Protein AF-A0A1D2YT93-F1 (afdb_monomer)

Secondary structure (DSSP, 8-state):
-----------------TT-EEEEE-TT-SSEEEEEEEEEEGGGTTEEEEEETTEEEEPPGGGEEEEE--

Foldseek 3Di:
DDPPPPPPVPPCPPDDDQQWWFWFDDPPHPDIDIWGFHFFDVVVVRFGWTDDPNDTDGDDPVRTPDIDDD

Structure (mmCIF, N/CA/C/O backbone):
data_AF-A0A1D2YT93-F1
#
_entry.id   AF-A0A1D2YT93-F1
#
loop_
_atom_site.group_PDB
_atom_site.id
_atom_site.type_symbol
_atom_site.label_atom_id
_atom_site.label_alt_id
_atom_site.label_comp_id
_atom_site.label_asym_id
_atom_site.label_entity_id
_atom_site.label_seq_id
_atom_site.pdbx_PDB_ins_code
_atom_site.Cartn_x
_atom_site.Cartn_y
_atom_site.Cartn_z
_atom_site.occupancy
_atom_site.B_iso_or_equiv
_atom_site.auth_seq_id
_atom_site.auth_comp_id
_atom_site.auth_asym_id
_atom_site.auth_atom_id
_atom_site.pdbx_PDB_model_num
ATOM 1 N N . MET A 1 1 ? 23.906 -25.084 2.837 1.00 39.03 1 MET A N 1
ATOM 2 C CA . MET A 1 1 ? 23.262 -23.876 3.391 1.00 39.03 1 MET A CA 1
ATOM 3 C C . MET A 1 1 ? 21.843 -23.836 2.865 1.00 39.03 1 MET A C 1
ATOM 5 O O . MET A 1 1 ? 21.616 -23.511 1.706 1.00 39.03 1 MET A O 1
ATOM 9 N N . ASP A 1 2 ? 20.921 -24.294 3.700 1.00 40.62 2 ASP A N 1
ATOM 10 C CA . ASP A 1 2 ? 19.505 -24.456 3.403 1.00 40.62 2 ASP A CA 1
ATOM 11 C C . ASP A 1 2 ? 18.805 -23.099 3.304 1.00 40.62 2 ASP A C 1
ATOM 13 O O . ASP A 1 2 ? 18.437 -22.487 4.307 1.00 40.62 2 ASP A O 1
ATOM 17 N N . ASN A 1 3 ? 18.589 -22.630 2.076 1.00 38.94 3 ASN A N 1
ATOM 18 C CA . ASN A 1 3 ? 17.694 -21.510 1.820 1.00 38.94 3 ASN A CA 1
ATOM 19 C C . ASN A 1 3 ? 16.252 -21.991 2.005 1.00 38.94 3 ASN A C 1
ATOM 21 O O . ASN A 1 3 ? 15.606 -22.453 1.061 1.00 38.94 3 ASN A O 1
ATOM 25 N N . LYS A 1 4 ? 15.749 -21.886 3.242 1.00 38.19 4 LYS A N 1
ATOM 26 C CA . LYS A 1 4 ? 14.325 -22.025 3.565 1.00 38.19 4 LYS A CA 1
ATOM 27 C C . LYS A 1 4 ? 13.539 -21.017 2.723 1.00 38.19 4 LYS A C 1
ATOM 29 O O . LYS A 1 4 ? 13.436 -19.845 3.073 1.00 38.19 4 LYS A O 1
ATOM 34 N N . ARG A 1 5 ? 12.984 -21.472 1.599 1.00 41.44 5 ARG A N 1
ATOM 35 C CA . ARG A 1 5 ? 11.950 -20.741 0.863 1.00 41.44 5 ARG A CA 1
ATOM 36 C C . ARG A 1 5 ? 10.708 -20.740 1.741 1.00 41.44 5 ARG A C 1
ATOM 38 O O . ARG A 1 5 ? 9.982 -21.728 1.802 1.00 41.44 5 ARG A O 1
ATOM 45 N N . ILE A 1 6 ? 10.505 -19.649 2.472 1.00 39.47 6 ILE A N 1
ATOM 46 C CA . ILE A 1 6 ? 9.254 -19.394 3.178 1.00 39.47 6 ILE A CA 1
ATOM 47 C C . ILE A 1 6 ? 8.204 -19.141 2.090 1.00 39.47 6 ILE A C 1
ATOM 49 O O . ILE A 1 6 ? 8.032 -18.022 1.616 1.00 39.47 6 ILE A O 1
ATOM 53 N N . CYS A 1 7 ? 7.539 -20.206 1.643 1.00 35.28 7 CY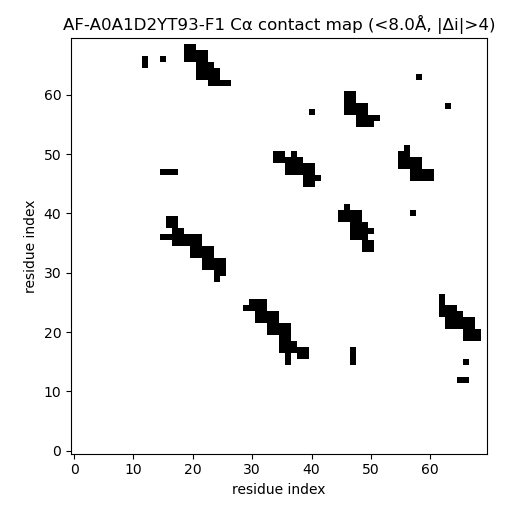S A N 1
ATOM 54 C CA . CYS A 1 7 ? 6.305 -20.096 0.881 1.00 35.28 7 CYS A CA 1
ATOM 55 C C . CYS A 1 7 ? 5.219 -19.610 1.844 1.00 35.28 7 CYS A C 1
ATOM 57 O O . CYS A 1 7 ? 4.535 -20.407 2.485 1.00 35.28 7 CYS A O 1
ATOM 59 N N . LEU A 1 8 ? 5.081 -18.289 1.977 1.00 40.59 8 LEU A N 1
ATOM 60 C CA . LEU A 1 8 ? 3.853 -17.702 2.497 1.00 40.59 8 LEU A CA 1
ATOM 61 C C . LEU A 1 8 ? 2.764 -18.048 1.481 1.00 40.59 8 LEU A C 1
ATOM 63 O O . LEU A 1 8 ? 2.741 -17.510 0.377 1.00 40.59 8 LEU A O 1
ATOM 67 N N . ASN A 1 9 ? 1.908 -19.010 1.823 1.00 38.09 9 ASN A N 1
ATOM 68 C CA . ASN A 1 9 ? 0.684 -19.294 1.084 1.00 38.09 9 ASN A CA 1
ATOM 69 C C . ASN A 1 9 ? -0.191 -18.034 1.125 1.00 38.09 9 ASN A C 1
ATOM 71 O O . ASN A 1 9 ? -1.008 -17.860 2.030 1.00 38.09 9 ASN A O 1
ATOM 75 N N . PHE A 1 10 ? 0.000 -17.136 0.159 1.00 45.19 10 PHE A N 1
ATOM 76 C CA . PHE A 1 10 ? -0.880 -16.005 -0.074 1.00 45.19 10 PHE A CA 1
ATOM 77 C C . PHE A 1 10 ? -2.215 -16.569 -0.558 1.00 45.19 10 PHE A C 1
ATOM 79 O O . PHE A 1 10 ? -2.416 -16.791 -1.751 1.00 45.19 10 PHE A O 1
ATOM 86 N N . ARG A 1 11 ? -3.143 -16.818 0.379 1.00 45.38 11 ARG A N 1
ATOM 87 C CA . ARG A 1 11 ? -4.570 -16.775 0.051 1.00 45.38 11 ARG A CA 1
ATOM 88 C C . ARG A 1 11 ? -4.773 -15.457 -0.677 1.00 45.38 11 ARG A C 1
ATOM 90 O O . ARG A 1 11 ? -4.475 -14.407 -0.120 1.00 45.38 11 ARG A O 1
ATOM 97 N N . GLU A 1 12 ? -5.186 -15.560 -1.928 1.00 43.91 12 GLU A N 1
ATOM 98 C CA . GLU A 1 12 ? -5.569 -14.478 -2.821 1.00 43.91 12 GLU A CA 1
ATOM 99 C C . GLU A 1 12 ? -6.191 -13.293 -2.054 1.00 43.91 12 GLU A C 1
ATOM 101 O O . GLU A 1 12 ? -7.394 -13.262 -1.811 1.00 43.91 12 GLU A O 1
ATOM 106 N N . ASN A 1 13 ? -5.383 -12.292 -1.677 1.00 51.84 13 ASN A N 1
ATOM 107 C CA . ASN A 1 13 ? -5.862 -10.971 -1.253 1.00 51.84 13 ASN A CA 1
ATOM 108 C C . ASN A 1 13 ? -6.341 -10.246 -2.521 1.00 51.84 13 ASN A C 1
ATOM 110 O O . ASN A 1 13 ? -5.732 -9.281 -2.973 1.00 51.84 13 ASN A O 1
ATOM 114 N N . LYS A 1 14 ? -7.362 -10.802 -3.183 1.00 55.94 14 LYS A N 1
ATOM 115 C CA . LYS A 1 14 ? -7.684 -10.493 -4.582 1.00 55.94 14 LYS A CA 1
ATOM 116 C C . LYS A 1 14 ? -8.449 -9.189 -4.802 1.00 55.94 14 LYS A C 1
ATOM 118 O O . LYS A 1 14 ? -8.622 -8.809 -5.948 1.00 55.94 14 LYS A O 1
ATOM 123 N N . ASP A 1 15 ? -8.817 -8.463 -3.752 1.00 72.69 15 ASP A N 1
ATOM 124 C CA . ASP A 1 15 ? -9.553 -7.202 -3.889 1.00 72.69 15 ASP A CA 1
ATOM 125 C C . ASP A 1 15 ? -9.046 -6.161 -2.883 1.00 72.69 15 ASP A C 1
ATOM 127 O O . ASP A 1 15 ? -9.688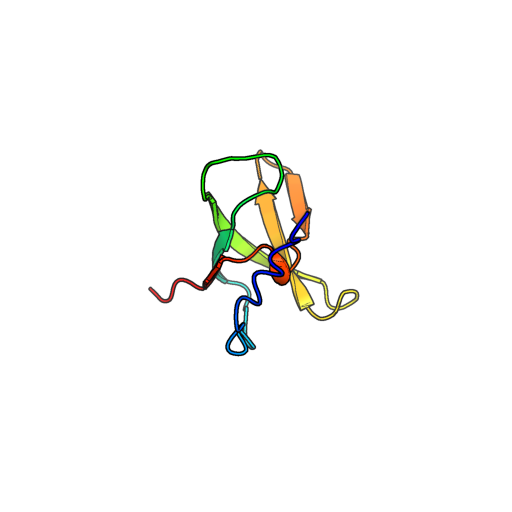 -5.874 -1.866 1.00 72.69 15 ASP A O 1
ATOM 131 N N . ILE A 1 16 ? -7.859 -5.611 -3.156 1.00 82.75 16 ILE A N 1
ATOM 132 C CA . ILE A 1 16 ? -7.460 -4.329 -2.571 1.00 82.75 16 IL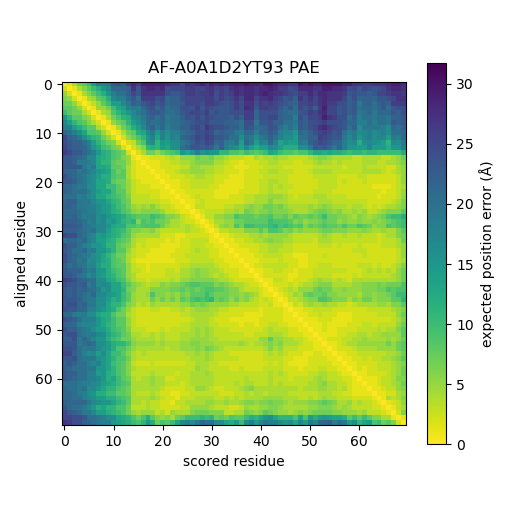E A CA 1
ATOM 133 C C . ILE A 1 16 ? -8.176 -3.225 -3.346 1.00 82.75 16 ILE A C 1
ATOM 135 O O . ILE A 1 16 ? -8.074 -3.140 -4.569 1.00 82.75 16 ILE A O 1
ATOM 139 N N . LYS A 1 17 ? -8.904 -2.385 -2.621 1.00 87.06 17 LYS A N 1
ATOM 140 C CA . LYS A 1 17 ? -9.699 -1.272 -3.129 1.00 87.06 17 LYS A CA 1
ATOM 141 C C . LYS A 1 17 ? -9.174 0.039 -2.567 1.00 87.06 17 LYS A C 1
ATOM 143 O O . LYS A 1 17 ? -8.546 0.089 -1.511 1.00 87.06 17 LYS A O 1
ATOM 148 N N . VAL A 1 18 ? -9.469 1.121 -3.276 1.00 88.81 18 VAL A N 1
ATOM 149 C CA . VAL A 1 18 ? -9.276 2.468 -2.737 1.00 88.81 18 VAL A CA 1
ATOM 150 C C . VAL A 1 18 ? -10.084 2.609 -1.445 1.00 88.81 18 VAL A C 1
ATOM 152 O O . VAL A 1 18 ? -11.254 2.238 -1.407 1.00 88.81 18 VAL A O 1
ATOM 155 N N . GLY A 1 19 ? -9.446 3.121 -0.394 1.00 89.75 19 GLY A N 1
ATOM 156 C CA . GLY A 1 19 ? -10.015 3.233 0.950 1.00 89.75 19 GLY A CA 1
ATOM 157 C C . GLY A 1 19 ? -9.693 2.061 1.880 1.00 89.75 19 GLY A C 1
ATOM 158 O O . GLY A 1 19 ? -9.894 2.190 3.087 1.00 89.75 19 GLY A O 1
ATOM 159 N N . ASP A 1 20 ? -9.143 0.953 1.374 1.00 90.12 20 ASP A N 1
ATOM 160 C CA . ASP A 1 20 ? -8.701 -0.138 2.242 1.00 90.12 20 ASP A CA 1
ATOM 161 C C . ASP A 1 20 ? -7.499 0.275 3.092 1.00 90.12 20 ASP A C 1
ATOM 163 O O . ASP A 1 20 ? -6.588 0.978 2.639 1.00 90.12 20 ASP A O 1
ATOM 167 N N . LYS A 1 21 ? -7.457 -0.241 4.322 1.00 91.56 21 LYS A N 1
ATOM 168 C CA . LYS A 1 21 ? -6.264 -0.192 5.165 1.00 91.56 21 LYS A CA 1
ATOM 169 C C . LYS A 1 21 ? -5.453 -1.465 4.940 1.00 91.56 21 LYS A C 1
ATOM 171 O O . LYS A 1 21 ? -5.967 -2.573 5.080 1.00 91.56 21 LYS A O 1
ATOM 176 N N . ILE A 1 22 ? -4.173 -1.321 4.628 1.00 89.62 22 ILE A N 1
ATOM 177 C CA . ILE A 1 22 ? -3.247 -2.437 4.430 1.00 89.62 22 ILE A CA 1
ATOM 178 C C . ILE A 1 22 ? -2.117 -2.370 5.450 1.00 89.62 22 ILE A C 1
ATOM 180 O O . ILE A 1 22 ? -1.641 -1.292 5.804 1.00 89.62 22 ILE A O 1
ATOM 184 N N . LEU A 1 23 ? -1.696 -3.532 5.934 1.00 90.94 23 LEU A N 1
ATOM 185 C CA . LEU A 1 23 ? -0.530 -3.683 6.791 1.00 90.94 23 LEU A CA 1
ATOM 186 C C . LEU A 1 23 ? 0.632 -4.184 5.936 1.00 90.94 23 LEU A C 1
ATOM 188 O O . LEU A 1 23 ? 0.532 -5.237 5.305 1.00 90.94 23 LEU A O 1
ATOM 192 N N . VAL A 1 24 ? 1.712 -3.415 5.906 1.00 89.12 24 VAL A N 1
ATOM 193 C CA . VAL A 1 24 ? 2.867 -3.614 5.029 1.00 89.12 24 VAL A CA 1
ATOM 194 C C . VAL A 1 24 ? 4.122 -3.653 5.881 1.00 89.12 24 VAL A C 1
ATOM 196 O O . VAL A 1 24 ? 4.274 -2.834 6.784 1.00 89.12 24 VAL A O 1
ATOM 199 N N . LYS A 1 25 ? 5.045 -4.560 5.575 1.00 87.56 25 LYS A N 1
ATOM 200 C CA . LYS A 1 25 ? 6.397 -4.521 6.137 1.00 87.56 25 LYS A CA 1
ATOM 201 C C . LYS A 1 25 ? 7.361 -4.114 5.039 1.00 87.56 25 LYS A C 1
ATOM 203 O O . LYS A 1 25 ? 7.556 -4.855 4.078 1.00 87.56 25 LYS A O 1
ATOM 208 N N . LEU A 1 26 ? 7.917 -2.911 5.155 1.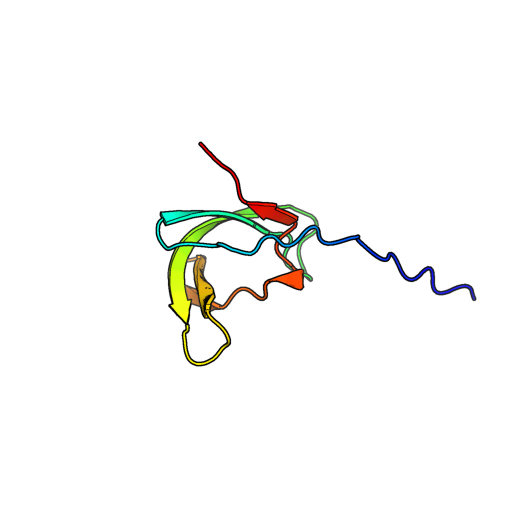00 84.00 26 LEU A N 1
ATOM 209 C CA . LEU A 1 26 ? 8.877 -2.418 4.175 1.00 84.00 26 LEU A CA 1
ATOM 210 C C . LEU A 1 26 ? 10.183 -3.223 4.294 1.00 84.00 26 LEU A C 1
ATOM 212 O O . LEU A 1 26 ? 10.583 -3.563 5.403 1.00 84.00 26 LEU A O 1
ATOM 216 N N . PRO A 1 27 ? 10.874 -3.522 3.182 1.00 79.69 27 PRO A N 1
ATOM 217 C CA . PRO A 1 27 ? 12.046 -4.403 3.192 1.00 79.69 27 PRO A CA 1
ATOM 218 C C . PRO A 1 27 ? 13.200 -3.898 4.074 1.00 79.69 27 PRO A C 1
ATOM 220 O O . PRO A 1 27 ? 13.965 -4.704 4.590 1.00 79.69 27 PRO A O 1
ATOM 223 N N . ASN A 1 28 ? 13.298 -2.582 4.276 1.00 81.38 28 ASN A N 1
ATOM 224 C CA . ASN A 1 28 ? 14.319 -1.949 5.116 1.00 81.38 28 ASN A CA 1
ATOM 225 C C . ASN A 1 28 ? 13.804 -1.585 6.518 1.00 81.38 28 ASN A C 1
ATOM 227 O O . ASN A 1 28 ? 14.474 -0.852 7.242 1.00 81.38 28 ASN A O 1
ATOM 231 N N . GLU A 1 29 ? 12.610 -2.045 6.896 1.00 79.50 29 GLU A N 1
ATOM 232 C CA . GLU A 1 29 ? 12.033 -1.784 8.209 1.00 79.50 29 GLU A CA 1
ATOM 233 C C . GLU A 1 29 ? 11.710 -3.091 8.934 1.00 79.50 29 GLU A C 1
ATOM 235 O O . GLU A 1 29 ? 11.129 -4.032 8.392 1.00 79.50 29 GLU A O 1
ATOM 240 N N . GLU A 1 30 ? 12.059 -3.139 10.215 1.00 82.75 30 GLU A N 1
ATOM 241 C CA . GLU A 1 30 ? 11.687 -4.266 11.071 1.00 82.75 30 GLU A CA 1
ATOM 242 C C . GLU A 1 30 ? 10.219 -4.196 11.506 1.00 82.75 30 GLU A C 1
ATOM 244 O O . GLU A 1 30 ? 9.624 -5.222 11.845 1.00 82.75 30 GLU A O 1
ATOM 249 N N . ILE A 1 31 ? 9.631 -2.999 11.439 1.00 88.06 31 ILE A N 1
ATOM 250 C CA . ILE A 1 31 ? 8.265 -2.709 11.860 1.00 88.06 31 ILE A CA 1
ATOM 251 C C . ILE A 1 31 ? 7.258 -2.868 10.720 1.00 88.06 31 ILE A C 1
ATOM 253 O O . ILE A 1 31 ? 7.540 -2.614 9.550 1.00 88.06 31 ILE A O 1
ATOM 257 N N . GLU A 1 32 ? 6.041 -3.256 11.088 1.00 90.56 32 GLU A N 1
ATOM 258 C CA . GLU A 1 32 ? 4.893 -3.252 10.189 1.00 90.56 32 GLU A CA 1
ATOM 259 C C . GLU A 1 32 ? 4.217 -1.879 10.234 1.00 90.56 32 GLU A C 1
ATOM 261 O O . GLU A 1 32 ? 3.960 -1.323 11.306 1.00 90.56 32 GLU A O 1
ATOM 266 N N . ARG A 1 33 ? 3.885 -1.333 9.067 1.00 88.94 33 ARG A N 1
ATOM 267 C CA . ARG A 1 33 ? 3.197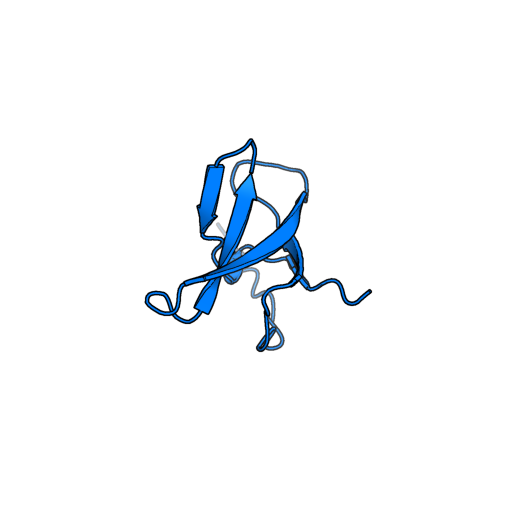 -0.053 8.922 1.00 88.94 33 ARG A CA 1
ATOM 268 C C . ARG A 1 33 ? 1.819 -0.233 8.323 1.00 88.94 33 ARG A C 1
ATOM 270 O O . ARG A 1 33 ? 1.606 -1.015 7.400 1.00 88.94 33 ARG A O 1
ATOM 277 N N . LYS A 1 34 ? 0.877 0.538 8.856 1.00 91.38 34 LYS A N 1
ATOM 278 C CA . LYS A 1 34 ? -0.479 0.633 8.325 1.00 91.38 34 LYS A CA 1
ATOM 279 C C . LYS A 1 34 ? -0.535 1.761 7.312 1.00 91.38 34 LYS A C 1
ATOM 281 O O . LYS A 1 34 ? -0.144 2.883 7.623 1.00 91.38 34 LYS A O 1
ATOM 286 N N . PHE A 1 35 ? -1.074 1.463 6.144 1.00 91.94 35 PHE A N 1
ATOM 287 C CA . PHE A 1 35 ? -1.288 2.426 5.079 1.00 91.94 35 PHE A CA 1
ATOM 288 C C . PHE A 1 35 ? -2.741 2.421 4.631 1.00 91.94 35 PHE A C 1
ATOM 290 O O . PHE A 1 35 ? -3.401 1.385 4.656 1.00 91.94 35 PHE A O 1
ATOM 297 N N . LEU A 1 36 ? -3.219 3.583 4.197 1.00 93.00 36 LEU A N 1
ATOM 298 C CA . LEU A 1 36 ? -4.491 3.723 3.505 1.00 93.00 36 LEU A CA 1
ATOM 299 C C . LEU A 1 36 ? -4.229 3.732 2.000 1.00 93.00 36 LEU A C 1
ATOM 301 O O . LEU A 1 36 ? -3.421 4.528 1.514 1.00 93.00 36 LEU A O 1
ATOM 305 N N . VAL A 1 37 ? -4.925 2.873 1.265 1.00 91.69 37 VAL A N 1
ATOM 306 C CA . VAL A 1 37 ? -4.854 2.836 -0.196 1.00 91.69 37 VAL A CA 1
ATOM 307 C C . VAL A 1 37 ? -5.580 4.054 -0.749 1.00 91.69 37 VAL A C 1
ATOM 309 O O . VAL A 1 37 ? -6.805 4.143 -0.675 1.00 91.69 37 VAL A O 1
ATOM 312 N N . LYS A 1 38 ? -4.827 5.005 -1.307 1.00 92.31 38 LYS A N 1
ATOM 313 C CA . LYS A 1 38 ? -5.391 6.216 -1.919 1.00 92.31 38 LYS A CA 1
ATOM 314 C C . LYS A 1 38 ? -5.848 5.970 -3.350 1.00 92.31 38 LYS A C 1
ATOM 316 O O . LYS A 1 38 ? -6.859 6.522 -3.771 1.00 92.31 38 LYS A O 1
ATOM 321 N N . LYS A 1 39 ? -5.085 5.182 -4.107 1.00 91.50 39 LYS A N 1
ATOM 322 C CA . LYS A 1 39 ? -5.337 4.892 -5.526 1.00 91.50 39 LYS A CA 1
ATOM 323 C C . LYS A 1 39 ? -4.867 3.479 -5.861 1.00 91.50 39 LYS A C 1
ATOM 325 O O . LYS A 1 39 ? -4.136 2.865 -5.089 1.00 91.50 39 LYS A O 1
ATOM 330 N N . LEU A 1 40 ? -5.267 2.989 -7.027 1.00 89.50 40 LEU A N 1
ATOM 331 C CA . LEU A 1 40 ? -4.740 1.768 -7.628 1.00 89.50 40 LEU A CA 1
ATOM 332 C C . LEU A 1 40 ? -4.098 2.147 -8.964 1.00 89.50 40 LEU A C 1
ATOM 334 O O . LEU A 1 40 ? 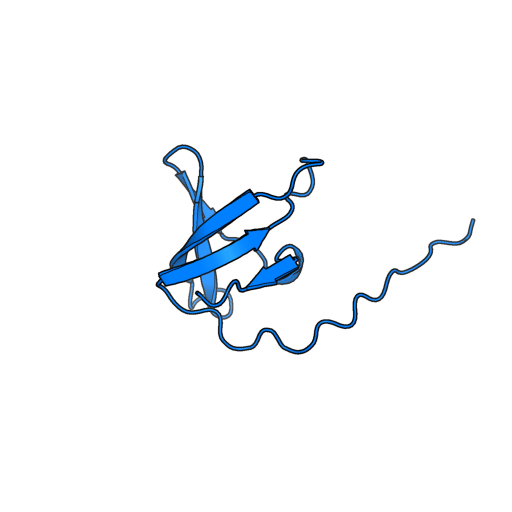-4.731 2.833 -9.768 1.00 89.50 40 LEU A O 1
ATOM 338 N N . ASP A 1 41 ? -2.857 1.728 -9.213 1.00 86.12 41 ASP A N 1
ATOM 339 C CA . ASP A 1 41 ? -2.243 1.918 -10.528 1.00 86.12 41 ASP A CA 1
ATOM 340 C C . ASP A 1 41 ? -2.666 0.779 -11.464 1.00 86.12 41 ASP A C 1
ATOM 342 O O . ASP A 1 41 ? -2.163 -0.347 -11.399 1.00 86.12 41 ASP A O 1
ATOM 346 N N . HIS A 1 42 ? -3.602 1.082 -12.362 1.00 81.06 42 HIS A N 1
ATOM 347 C CA . HIS A 1 42 ? -4.111 0.136 -13.356 1.00 81.06 42 HIS A CA 1
ATOM 348 C C . HIS A 1 42 ? -3.038 -0.343 -14.347 1.00 81.06 42 HIS A C 1
ATOM 350 O O . HIS A 1 42 ? -3.158 -1.443 -14.886 1.00 81.06 42 HIS A O 1
ATOM 356 N N . ARG A 1 43 ? -1.964 0.432 -14.565 1.00 81.50 43 ARG A N 1
ATOM 357 C CA . ARG A 1 43 ? -0.858 0.031 -15.455 1.00 81.50 43 ARG A CA 1
ATOM 358 C C . ARG A 1 43 ? -0.025 -1.086 -14.837 1.00 81.50 43 ARG A C 1
ATOM 360 O O . ARG A 1 43 ? 0.539 -1.903 -15.557 1.00 81.50 43 ARG A O 1
ATOM 367 N N . PHE A 1 44 ? -0.006 -1.159 -13.509 1.00 79.44 44 PHE A N 1
ATOM 368 C CA . PHE A 1 44 ? 0.690 -2.184 -12.745 1.00 79.44 44 PHE A CA 1
ATOM 369 C C . PHE A 1 44 ? -0.309 -3.124 -12.071 1.00 79.44 44 PHE A C 1
ATOM 371 O O . PHE A 1 44 ? -0.277 -3.297 -10.866 1.00 79.44 44 PHE A O 1
ATOM 378 N N . LYS A 1 45 ? -1.229 -3.747 -12.818 1.00 80.19 45 LYS A N 1
ATOM 379 C CA . LYS A 1 45 ? -2.137 -4.782 -12.267 1.00 80.19 45 LYS A CA 1
ATOM 380 C C . LYS A 1 45 ? -2.926 -4.337 -11.017 1.00 80.19 45 LYS A C 1
ATOM 382 O O . LYS A 1 45 ? -3.202 -5.162 -10.149 1.00 80.19 45 LYS A O 1
ATOM 387 N N . ASN A 1 46 ? -3.294 -3.059 -10.931 1.00 81.94 46 ASN A N 1
ATOM 388 C CA . ASN A 1 46 ? -3.974 -2.467 -9.775 1.00 81.94 46 ASN A CA 1
ATOM 389 C C . ASN A 1 46 ? -3.134 -2.493 -8.485 1.00 81.94 46 A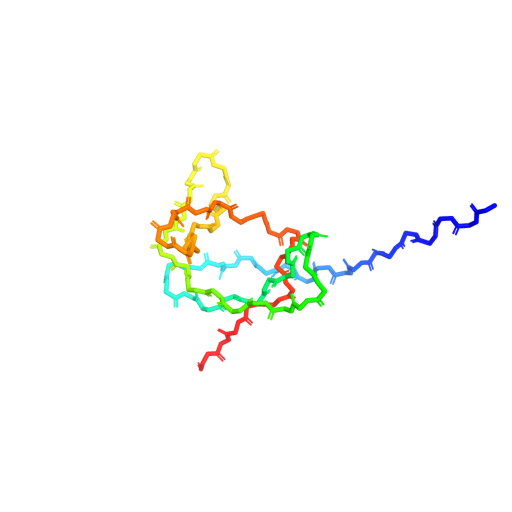SN A C 1
ATOM 391 O O . ASN A 1 46 ? -3.676 -2.731 -7.406 1.00 81.94 46 ASN A O 1
ATOM 395 N N . LEU A 1 47 ? -1.820 -2.250 -8.570 1.00 87.75 47 LEU A N 1
ATOM 396 C CA . LEU A 1 47 ? -1.001 -2.084 -7.368 1.00 87.75 47 LEU A CA 1
ATOM 397 C C . LEU A 1 47 ? -1.508 -0.892 -6.530 1.00 87.75 47 LEU A C 1
ATOM 399 O O . LEU A 1 47 ? -1.783 0.174 -7.091 1.00 87.75 47 LEU A O 1
ATOM 403 N N . PRO A 1 48 ? -1.619 -1.032 -5.198 1.00 90.00 48 PRO A N 1
ATOM 404 C CA . PRO A 1 48 ? -2.024 0.060 -4.327 1.00 90.00 48 PRO A CA 1
ATOM 405 C C . PRO A 1 48 ? -0.977 1.168 -4.263 1.00 90.00 48 PRO A C 1
ATOM 407 O O . PRO A 1 48 ? 0.206 0.927 -4.037 1.00 90.00 48 PRO A O 1
ATOM 410 N N . ILE A 1 49 ? -1.451 2.402 -4.401 1.00 91.69 49 ILE A N 1
ATOM 411 C CA . ILE A 1 49 ? -0.693 3.617 -4.123 1.00 91.69 49 ILE A CA 1
ATOM 412 C C . ILE A 1 49 ? -1.119 4.130 -2.752 1.00 91.69 49 ILE A C 1
ATOM 414 O O . ILE A 1 49 ? -2.311 4.325 -2.485 1.00 91.69 49 ILE A O 1
ATOM 418 N N . VAL A 1 50 ? -0.136 4.372 -1.893 1.00 91.75 50 VAL A N 1
ATOM 419 C CA . VAL A 1 50 ? -0.318 4.899 -0.537 1.00 91.75 50 VAL A CA 1
ATOM 420 C C . VAL A 1 50 ? 0.519 6.161 -0.363 1.00 91.75 50 VAL A C 1
ATOM 422 O O . VAL A 1 50 ? 1.449 6.405 -1.125 1.00 91.75 50 VAL A O 1
ATOM 425 N N . GLU A 1 51 ? 0.206 6.969 0.643 1.00 91.19 51 GLU A N 1
ATOM 426 C CA . GLU A 1 51 ? 1.025 8.128 1.004 1.00 91.19 51 GLU A CA 1
ATOM 427 C C . GLU A 1 51 ? 1.954 7.775 2.167 1.00 91.19 51 GLU A C 1
ATOM 429 O O . GLU A 1 51 ? 1.507 7.278 3.203 1.00 91.19 51 GLU A O 1
ATOM 434 N N . TYR A 1 52 ? 3.244 8.051 2.002 1.00 85.19 52 TYR A N 1
ATOM 435 C CA . TYR A 1 52 ? 4.259 7.889 3.033 1.00 85.19 52 TYR A CA 1
ATOM 436 C C . TYR A 1 52 ? 5.118 9.149 3.098 1.00 85.19 52 TYR A C 1
ATOM 438 O O . TYR A 1 52 ? 5.744 9.527 2.112 1.00 85.19 52 TYR A O 1
ATOM 446 N N . ASN A 1 53 ? 5.126 9.823 4.252 1.00 86.25 53 ASN A N 1
ATOM 447 C CA . ASN A 1 53 ? 5.852 11.083 4.466 1.00 86.25 53 ASN A CA 1
ATOM 448 C C . ASN A 1 53 ? 5.552 12.165 3.404 1.00 86.25 53 ASN A C 1
ATOM 450 O O . ASN A 1 53 ? 6.447 12.889 2.978 1.00 86.25 53 ASN A O 1
ATOM 454 N N . GLY A 1 54 ? 4.292 12.262 2.961 1.00 87.56 54 GLY A N 1
ATOM 455 C CA . GLY A 1 54 ? 3.856 13.226 1.941 1.00 87.56 54 GLY A CA 1
ATOM 456 C C . GLY A 1 54 ? 4.188 12.834 0.496 1.00 87.56 54 GLY A C 1
ATOM 457 O O . GLY A 1 54 ? 3.964 13.629 -0.412 1.00 87.56 54 GLY A O 1
ATOM 458 N N . ILE A 1 55 ? 4.708 11.624 0.272 1.00 89.69 55 ILE A N 1
ATOM 4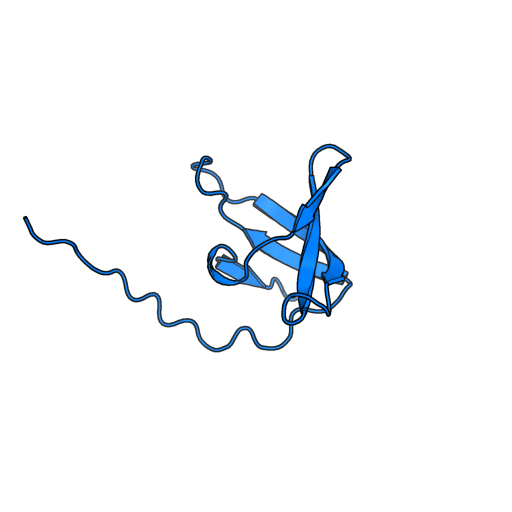59 C CA . ILE A 1 55 ? 5.059 11.101 -1.051 1.00 89.69 55 ILE A CA 1
ATOM 460 C C . ILE A 1 55 ? 4.129 9.933 -1.389 1.00 89.69 55 ILE A C 1
ATOM 462 O O . ILE A 1 55 ? 3.919 9.041 -0.566 1.00 89.69 55 ILE A O 1
ATOM 466 N N . GLU A 1 56 ? 3.578 9.918 -2.605 1.00 90.94 56 GLU A N 1
ATOM 467 C CA . GLU A 1 56 ? 2.832 8.769 -3.125 1.00 90.94 56 GLU A CA 1
ATOM 468 C C . GLU A 1 56 ? 3.810 7.651 -3.517 1.00 90.94 56 GLU A C 1
ATOM 470 O O . GLU A 1 56 ? 4.670 7.833 -4.379 1.00 90.94 56 GLU A O 1
ATOM 475 N N . ILE A 1 57 ? 3.675 6.486 -2.886 1.00 90.19 57 ILE A N 1
ATOM 476 C CA . ILE A 1 57 ? 4.493 5.303 -3.160 1.00 90.19 57 ILE A CA 1
ATOM 477 C C . ILE A 1 57 ? 3.610 4.156 -3.643 1.00 90.19 57 ILE A C 1
ATOM 479 O O . ILE A 1 57 ? 2.511 3.930 -3.132 1.00 90.19 57 ILE A O 1
ATOM 483 N N . VAL A 1 58 ? 4.106 3.423 -4.637 1.00 89.94 58 VAL A N 1
ATOM 484 C CA . VAL A 1 58 ? 3.474 2.193 -5.120 1.00 89.94 58 VAL A CA 1
ATOM 485 C C . VAL A 1 58 ? 3.921 1.048 -4.219 1.00 89.94 58 VAL A C 1
ATOM 487 O O . VAL A 1 58 ? 5.116 0.851 -4.004 1.00 89.94 58 VAL A O 1
ATOM 490 N N . ILE A 1 59 ? 2.962 0.297 -3.692 1.00 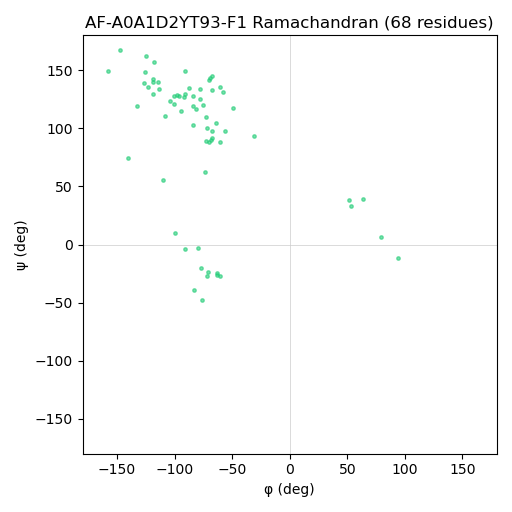87.50 59 ILE A N 1
ATOM 491 C CA . ILE A 1 59 ? 3.208 -0.850 -2.824 1.00 87.50 59 ILE A CA 1
ATOM 492 C C . ILE A 1 59 ? 2.993 -2.118 -3.638 1.00 87.50 59 ILE A C 1
ATOM 494 O O . ILE A 1 59 ? 1.920 -2.342 -4.197 1.00 87.50 59 ILE A O 1
ATOM 498 N N . ASP A 1 60 ? 4.020 -2.959 -3.690 1.00 85.94 60 ASP A N 1
ATOM 499 C CA . ASP A 1 60 ? 3.901 -4.279 -4.293 1.00 85.94 60 ASP A CA 1
ATOM 500 C C . ASP A 1 60 ? 3.022 -5.193 -3.424 1.00 85.94 60 ASP A C 1
ATOM 502 O O . ASP A 1 60 ? 3.098 -5.169 -2.196 1.00 85.94 60 ASP A O 1
ATOM 506 N N . LEU A 1 61 ? 2.185 -6.027 -4.044 1.00 83.62 61 LEU A N 1
ATOM 507 C CA . LEU A 1 61 ? 1.273 -6.901 -3.299 1.00 83.62 61 LEU A CA 1
ATOM 508 C C . LEU A 1 61 ? 2.010 -7.929 -2.425 1.00 83.62 61 LEU A C 1
ATOM 510 O O . LEU A 1 61 ? 1.453 -8.363 -1.420 1.00 83.62 61 LEU A O 1
ATOM 514 N N . SER A 1 62 ? 3.245 -8.311 -2.775 1.00 82.75 62 SER A N 1
ATOM 515 C CA . SER A 1 62 ? 4.023 -9.315 -2.033 1.00 82.75 62 SER A CA 1
ATOM 516 C C . SER A 1 62 ? 4.514 -8.830 -0.668 1.00 82.75 62 SER A C 1
ATOM 518 O O . SER A 1 62 ? 4.750 -9.648 0.219 1.00 82.75 62 SER A O 1
ATOM 520 N N . ILE A 1 63 ? 4.639 -7.512 -0.479 1.00 84.12 63 ILE A N 1
ATOM 521 C CA . ILE A 1 63 ? 5.059 -6.917 0.800 1.00 84.12 63 ILE A CA 1
ATOM 522 C C . ILE A 1 63 ? 3.868 -6.589 1.711 1.00 84.12 63 ILE A C 1
ATOM 524 O O . ILE A 1 63 ? 4.047 -6.169 2.858 1.00 84.12 63 ILE A O 1
ATOM 528 N N . ILE A 1 64 ? 2.644 -6.791 1.215 1.00 86.31 64 ILE A N 1
ATOM 529 C CA . ILE A 1 64 ? 1.417 -6.622 1.987 1.00 86.31 64 ILE A CA 1
ATOM 530 C C . ILE A 1 64 ? 1.194 -7.880 2.816 1.00 86.31 64 ILE A C 1
ATOM 532 O O . ILE A 1 64 ? 0.952 -8.965 2.295 1.00 86.31 64 ILE A O 1
ATOM 536 N N . ILE A 1 65 ? 1.229 -7.714 4.132 1.00 85.50 65 ILE A N 1
ATOM 537 C CA . ILE A 1 65 ? 1.035 -8.805 5.085 1.00 85.50 65 ILE A CA 1
ATOM 538 C C . ILE A 1 65 ? -0.448 -9.163 5.172 1.00 85.50 65 ILE A C 1
ATOM 540 O O . ILE A 1 65 ? -0.823 -10.333 5.114 1.00 85.50 65 ILE A O 1
ATOM 544 N N . ARG A 1 66 ? -1.310 -8.150 5.322 1.00 85.50 66 ARG A N 1
ATOM 545 C CA . ARG A 1 66 ? -2.766 -8.332 5.357 1.00 85.50 66 ARG A CA 1
ATOM 546 C C . ARG A 1 66 ? -3.515 -7.055 5.002 1.00 85.50 66 ARG A C 1
ATOM 548 O O . ARG A 1 66 ? -3.084 -5.955 5.347 1.00 85.50 66 ARG A O 1
ATOM 555 N N . LYS A 1 67 ? -4.689 -7.222 4.396 1.00 84.12 67 LYS A N 1
ATOM 556 C CA . LYS A 1 67 ? -5.739 -6.203 4.358 1.00 84.12 67 LYS A CA 1
ATOM 557 C C . LYS A 1 67 ? -6.466 -6.189 5.705 1.00 84.12 67 LYS A C 1
ATOM 559 O O . LYS A 1 67 ? -6.787 -7.242 6.253 1.00 84.12 67 LYS A O 1
ATOM 564 N N . MET A 1 68 ? -6.687 -5.003 6.254 1.00 81.00 68 MET A N 1
ATOM 565 C CA . MET A 1 68 ? -7.493 -4.800 7.450 1.00 81.00 68 MET A CA 1
ATOM 566 C C . MET A 1 68 ? -8.917 -4.471 7.003 1.00 81.00 68 MET A C 1
ATOM 568 O O . MET A 1 68 ? -9.136 -3.444 6.366 1.00 81.00 68 MET A O 1
ATOM 572 N N . ASN A 1 69 ? -9.859 -5.358 7.315 1.00 66.94 69 ASN A N 1
ATOM 573 C CA . ASN A 1 69 ? -11.280 -5.035 7.257 1.00 66.94 69 ASN A CA 1
ATOM 574 C C . ASN A 1 69 ? -11.618 -4.361 8.589 1.00 66.94 69 ASN A C 1
ATOM 576 O O . ASN A 1 69 ? -11.355 -4.952 9.638 1.00 66.94 69 ASN A O 1
ATOM 580 N N . ASP A 1 70 ? -12.080 -3.117 8.530 1.00 57.22 70 ASP A N 1
ATOM 581 C CA . ASP A 1 70 ? -12.727 -2.454 9.667 1.00 57.22 70 ASP A CA 1
ATOM 582 C C . ASP A 1 70 ? -14.131 -3.056 9.844 1.00 57.22 70 ASP A C 1
ATOM 584 O O . ASP A 1 70 ? -14.785 -3.302 8.798 1.00 57.22 70 ASP A O 1
#

pLDDT: mean 77.19, std 18.45, range [35.28, 93.0]

Solvent-accessible surface area (backbone atoms only — not comparable to full-atom values): 4521 Å² total; per-residue (Å²): 134,84,79,78,77,80,77,75,80,73,72,77,81,80,79,81,48,67,73,37,36,35,34,31,44,51,96,93,44,97,57,75,44,80,39,52,21,71,39,59,40,69,92,57,82,48,31,39,25,28,72,55,97,92,38,84,42,79,45,61,74,87,46,46,75,44,77,52,83,129

Nearest PDB structures (foldseek):
  2dig-assembly1_A  TM=6.855E-01  e=2.134E-01  Homo sapiens
  3fdr-assembly1_A  TM=6.643E-01  e=3.259E-01  Homo sapiens
  4b9w-assembly1_B  TM=6.948E-01  e=5.617E-01  Mus musculus
  7ytt-assembly1_A  TM=4.706E-01  e=5.270E+00  Vaccinia virus WR
  7fjp-assembly1_B  TM=4.136E-01  e=4.669E+00  Homo sapiens

Organism: NCBI:txid337097

Mean predicted aligned error: 8.94 Å

Radius of gyration: 13.0 Å; Cα contacts (8 Å, |Δi|>4): 112; chains: 1; bounding box: 36×38×27 Å

Sequence (70 aa):
MDNKRICLNFRENKDIKVGDKILVKLPNEEIERKFLVKKLDHRFKNLPIVEYNGIEIVIDLSIIIRKMND